Protein AF-V5GCX3-F1 (afdb_monomer_lite)

pLDDT: mean 87.67, std 12.71, range [41.47, 97.38]

Structure (mmCIF, N/CA/C/O backbone):
data_AF-V5GCX3-F1
#
_entry.id   AF-V5GCX3-F1
#
loop_
_atom_site.group_PDB
_atom_site.id
_atom_site.type_symbol
_atom_site.label_atom_id
_atom_site.label_alt_id
_atom_site.label_comp_id
_atom_site.label_asym_id
_atom_site.label_entity_id
_atom_site.label_seq_id
_atom_site.pdbx_PDB_ins_code
_atom_site.Cartn_x
_atom_site.Cartn_y
_atom_site.Cartn_z
_atom_site.occupancy
_atom_site.B_iso_or_equiv
_atom_site.auth_seq_id
_atom_site.auth_comp_id
_atom_site.auth_asym_id
_atom_site.auth_atom_id
_atom_site.pdbx_PDB_model_num
ATOM 1 N N . ARG A 1 1 ? 19.515 9.163 -30.977 1.00 60.62 1 ARG A N 1
ATOM 2 C CA . ARG A 1 1 ? 20.252 8.063 -30.294 1.00 60.62 1 ARG A CA 1
ATOM 3 C C . ARG A 1 1 ? 19.460 6.728 -30.271 1.00 60.62 1 ARG A C 1
ATOM 5 O O . ARG A 1 1 ? 19.280 6.166 -29.200 1.00 60.62 1 ARG A O 1
ATOM 12 N N . PRO A 1 2 ? 18.982 6.182 -31.405 1.00 80.19 2 PRO A N 1
ATOM 13 C CA . PRO A 1 2 ? 18.246 4.905 -31.410 1.00 80.19 2 PRO A CA 1
ATOM 14 C C . PRO A 1 2 ? 19.159 3.665 -31.355 1.00 80.19 2 PRO A C 1
ATOM 16 O O . PRO A 1 2 ? 18.799 2.669 -30.735 1.00 80.19 2 PRO A O 1
ATOM 19 N N . LEU A 1 3 ? 20.366 3.742 -31.932 1.00 84.25 3 LEU A N 1
ATOM 20 C CA . LEU A 1 3 ? 21.292 2.605 -32.019 1.00 84.25 3 LEU A CA 1
ATOM 21 C C . LEU A 1 3 ? 21.789 2.133 -30.643 1.00 84.25 3 LEU A C 1
ATOM 23 O O . LEU A 1 3 ? 21.830 0.939 -30.380 1.00 84.25 3 LEU A O 1
ATOM 27 N N . LEU A 1 4 ? 22.097 3.069 -29.739 1.00 85.81 4 LEU A N 1
ATOM 28 C CA . LEU A 1 4 ? 22.584 2.751 -28.393 1.00 85.81 4 LEU A CA 1
ATOM 29 C C . LEU A 1 4 ? 21.512 2.035 -27.554 1.00 85.81 4 LEU A C 1
ATOM 31 O O . LEU A 1 4 ? 21.812 1.052 -26.891 1.00 85.81 4 LEU A O 1
ATOM 35 N N . ARG A 1 5 ? 20.242 2.450 -27.668 1.00 83.38 5 ARG A N 1
ATOM 36 C CA . ARG A 1 5 ? 19.111 1.755 -27.035 1.00 83.38 5 ARG A CA 1
ATOM 37 C C . ARG A 1 5 ? 18.927 0.340 -27.592 1.00 83.38 5 ARG A C 1
ATOM 39 O O . ARG A 1 5 ? 18.649 -0.568 -26.822 1.00 83.38 5 ARG A O 1
ATOM 46 N N . LEU A 1 6 ? 19.096 0.148 -28.903 1.00 84.81 6 LEU A N 1
ATOM 47 C CA . LEU A 1 6 ? 18.973 -1.167 -29.539 1.00 84.81 6 LEU A CA 1
ATOM 48 C C . LEU A 1 6 ? 20.089 -2.125 -29.093 1.00 84.81 6 LEU A C 1
ATOM 50 O O . LEU A 1 6 ? 19.815 -3.277 -28.768 1.00 84.81 6 LEU A O 1
ATOM 54 N N . VAL A 1 7 ? 21.336 -1.646 -29.061 1.00 85.00 7 VAL A N 1
ATOM 55 C CA . VAL A 1 7 ? 22.497 -2.439 -28.629 1.00 85.00 7 VAL A CA 1
ATOM 56 C C . VAL A 1 7 ? 22.390 -2.782 -27.145 1.00 85.00 7 VAL A C 1
ATOM 58 O O . VAL A 1 7 ? 22.481 -3.954 -26.793 1.00 85.00 7 VAL A O 1
ATOM 61 N N . CYS A 1 8 ? 22.120 -1.796 -26.282 1.00 81.44 8 CYS A N 1
ATOM 62 C CA . CYS A 1 8 ? 21.932 -2.034 -24.850 1.00 81.44 8 CYS A CA 1
ATOM 63 C C . CYS A 1 8 ? 20.733 -2.948 -24.573 1.00 81.44 8 CYS A C 1
ATOM 65 O O . CYS A 1 8 ? 20.852 -3.832 -23.739 1.00 81.44 8 CYS A O 1
ATOM 67 N N . GLY A 1 9 ? 19.618 -2.796 -25.295 1.00 80.62 9 GLY A N 1
ATOM 68 C CA . GLY A 1 9 ? 18.449 -3.664 -25.138 1.00 80.62 9 GLY A CA 1
ATOM 69 C C . GLY A 1 9 ? 18.717 -5.119 -25.533 1.00 80.62 9 GLY A C 1
ATOM 70 O O . GLY A 1 9 ? 18.259 -6.026 -24.854 1.00 80.62 9 GLY A O 1
ATOM 71 N N . LYS A 1 10 ? 19.504 -5.368 -26.589 1.00 81.50 10 LYS A N 1
ATOM 72 C CA . LYS A 1 10 ? 19.896 -6.740 -26.965 1.00 81.50 10 LYS A CA 1
ATOM 73 C C . LYS A 1 10 ? 20.939 -7.349 -26.028 1.00 81.50 10 LYS A C 1
ATOM 75 O O . LYS A 1 10 ? 20.928 -8.558 -25.840 1.00 81.50 10 LYS A O 1
ATOM 80 N N . PHE A 1 11 ? 21.855 -6.536 -25.500 1.00 79.81 11 PHE A N 1
ATOM 81 C CA . PHE A 1 11 ? 22.965 -7.013 -24.673 1.00 79.81 11 PHE A CA 1
ATOM 82 C C . PHE A 1 11 ? 22.575 -7.209 -23.204 1.00 79.81 11 PHE A C 1
ATOM 84 O O . PHE A 1 11 ? 22.917 -8.224 -22.612 1.00 79.81 11 PHE A O 1
ATOM 91 N N . LEU A 1 12 ? 21.865 -6.240 -22.619 1.00 76.88 12 LEU A N 1
ATOM 92 C CA . LEU A 1 12 ? 21.399 -6.295 -21.230 1.00 76.88 12 LEU A CA 1
ATOM 93 C C . LEU A 1 12 ? 20.096 -7.092 -21.092 1.00 76.88 12 LEU A C 1
ATOM 95 O O . LEU A 1 12 ? 19.794 -7.564 -20.001 1.00 76.88 12 LEU A O 1
ATOM 99 N N . GLY A 1 13 ? 19.350 -7.261 -22.189 1.00 80.06 13 GLY A N 1
ATOM 100 C CA . GLY A 1 13 ? 18.060 -7.938 -22.180 1.00 80.06 13 GLY A CA 1
ATOM 101 C C . GLY A 1 13 ? 17.009 -7.161 -21.386 1.00 80.06 13 GLY A C 1
ATOM 102 O O . GLY A 1 13 ? 16.989 -5.926 -21.392 1.00 80.06 13 GLY A O 1
ATOM 103 N N . ASP A 1 14 ? 16.128 -7.902 -20.717 1.00 80.06 14 ASP A N 1
ATOM 104 C CA . ASP A 1 14 ? 15.087 -7.345 -19.857 1.00 80.06 14 ASP A CA 1
ATOM 105 C C . ASP A 1 14 ? 15.666 -6.731 -18.573 1.00 80.06 14 ASP A C 1
ATOM 107 O O . ASP A 1 14 ? 16.787 -7.017 -18.151 1.00 80.06 14 ASP A O 1
ATOM 111 N N . PHE A 1 15 ? 14.869 -5.906 -17.893 1.00 82.06 15 PHE A N 1
ATOM 112 C CA . PHE A 1 15 ? 15.255 -5.185 -16.673 1.00 82.06 15 PHE A CA 1
ATOM 113 C C . PHE A 1 15 ? 15.399 -6.079 -15.418 1.00 82.06 15 PHE A C 1
ATOM 115 O O . PHE A 1 15 ? 15.182 -5.622 -14.295 1.00 82.06 15 PHE A O 1
ATOM 122 N N . ASN A 1 16 ? 15.807 -7.339 -15.577 1.00 84.81 16 ASN A N 1
ATOM 123 C CA . ASN A 1 16 ? 15.916 -8.336 -14.507 1.00 84.81 16 ASN A CA 1
ATOM 124 C C . ASN A 1 16 ? 16.852 -7.893 -13.377 1.00 84.81 16 ASN A C 1
ATOM 126 O O . ASN A 1 16 ? 16.551 -8.117 -12.211 1.00 84.81 16 ASN A O 1
ATOM 130 N N . GLY A 1 17 ? 17.952 -7.200 -13.696 1.00 87.94 17 GLY A N 1
ATOM 131 C CA . GLY A 1 17 ? 18.867 -6.677 -12.675 1.00 87.94 17 GLY A CA 1
ATOM 132 C C . GLY A 1 17 ? 18.206 -5.657 -11.741 1.00 87.94 17 GLY A C 1
ATOM 133 O O . GLY A 1 17 ? 18.446 -5.673 -10.537 1.00 87.94 17 GLY A O 1
ATOM 134 N N . PHE A 1 18 ? 17.325 -4.806 -12.275 1.00 90.25 18 PHE A N 1
ATOM 135 C CA . PHE A 1 18 ? 16.566 -3.854 -11.465 1.00 90.25 18 PHE A CA 1
ATOM 136 C C . PHE A 1 18 ? 15.519 -4.562 -10.601 1.00 90.25 18 PHE A C 1
ATOM 138 O O . PHE A 1 18 ? 15.394 -4.254 -9.419 1.00 90.25 18 PHE A O 1
ATOM 145 N N . VAL A 1 19 ? 14.801 -5.538 -11.167 1.00 92.56 19 VAL A N 1
ATOM 146 C CA . VAL A 1 19 ? 13.816 -6.331 -10.416 1.00 92.56 19 VAL A CA 1
ATOM 147 C C . VAL A 1 19 ? 14.493 -7.090 -9.273 1.00 92.56 19 VAL A C 1
ATOM 149 O O . VAL A 1 19 ? 14.018 -7.006 -8.145 1.00 92.56 19 VAL A O 1
ATOM 152 N N . ASN A 1 20 ? 15.631 -7.744 -9.523 1.00 93.12 20 ASN A N 1
ATOM 153 C CA . ASN A 1 20 ? 16.389 -8.446 -8.485 1.00 93.12 20 ASN A CA 1
ATOM 154 C C . ASN A 1 20 ? 16.862 -7.496 -7.385 1.00 93.12 20 ASN A C 1
ATOM 156 O O . ASN A 1 20 ? 16.643 -7.776 -6.212 1.00 93.12 20 ASN A O 1
ATOM 160 N N . MET A 1 21 ? 17.428 -6.340 -7.748 1.00 95.38 21 MET A N 1
ATOM 161 C CA . MET A 1 21 ? 17.829 -5.327 -6.769 1.00 95.38 21 MET A CA 1
ATOM 162 C C . MET A 1 21 ? 16.643 -4.909 -5.885 1.00 95.38 21 MET A C 1
ATOM 164 O O . MET A 1 21 ? 16.795 -4.830 -4.666 1.00 95.38 21 MET A O 1
ATOM 168 N N . CYS A 1 22 ? 15.466 -4.681 -6.477 1.00 95.38 22 CYS A N 1
ATOM 169 C CA . CYS A 1 22 ? 14.249 -4.358 -5.736 1.00 95.38 22 CYS A CA 1
ATOM 170 C C . CYS A 1 22 ? 13.832 -5.491 -4.792 1.00 95.38 22 CYS A C 1
ATOM 172 O O . CYS A 1 22 ? 13.587 -5.225 -3.624 1.00 95.38 22 CYS A O 1
ATOM 174 N N . VAL A 1 23 ? 13.774 -6.737 -5.264 1.00 94.62 23 VAL A N 1
ATOM 175 C CA . VAL A 1 23 ? 13.372 -7.888 -4.435 1.00 94.62 23 VAL A CA 1
ATOM 176 C C . VAL A 1 23 ? 14.349 -8.124 -3.278 1.00 94.62 23 VAL A C 1
ATOM 178 O O . VAL A 1 23 ? 13.919 -8.434 -2.173 1.00 94.62 23 VAL A O 1
ATOM 181 N N . GLU A 1 24 ? 15.651 -7.951 -3.507 1.00 95.81 24 GLU A N 1
ATOM 182 C CA . GLU A 1 24 ? 16.684 -8.193 -2.493 1.00 95.81 24 GLU A CA 1
ATOM 183 C C . GLU A 1 24 ? 16.772 -7.085 -1.435 1.00 95.81 24 GLU A C 1
ATOM 185 O O . GLU A 1 24 ? 17.064 -7.367 -0.274 1.00 95.81 24 GLU A O 1
ATOM 190 N N . HIS A 1 25 ? 16.539 -5.824 -1.815 1.00 96.00 25 HIS A N 1
ATOM 191 C CA . HIS A 1 25 ? 16.819 -4.673 -0.944 1.00 96.00 25 HIS A CA 1
ATOM 192 C C . HIS A 1 25 ? 15.565 -3.928 -0.474 1.00 96.00 25 HIS A C 1
ATOM 194 O O . HIS A 1 25 ? 15.637 -3.145 0.477 1.00 96.00 25 HIS A O 1
ATOM 200 N N . ILE A 1 26 ? 14.413 -4.143 -1.110 1.00 96.50 26 ILE A N 1
ATOM 201 C CA . ILE A 1 26 ? 13.141 -3.547 -0.700 1.00 96.50 26 ILE A CA 1
ATOM 202 C C . ILE A 1 26 ? 12.347 -4.604 0.057 1.00 96.50 26 ILE A C 1
ATOM 204 O O . ILE A 1 26 ? 11.924 -5.613 -0.501 1.00 96.50 26 ILE A O 1
ATOM 208 N N . ARG A 1 27 ? 12.117 -4.343 1.347 1.00 95.38 27 ARG A N 1
ATOM 209 C CA . ARG A 1 27 ? 11.304 -5.213 2.203 1.00 95.38 27 ARG A CA 1
ATOM 210 C C . ARG A 1 27 ? 9.905 -5.401 1.622 1.00 95.38 27 ARG A C 1
ATOM 212 O O . ARG A 1 27 ? 9.293 -4.440 1.145 1.00 95.38 27 ARG A O 1
ATOM 219 N N . SER A 1 28 ? 9.389 -6.623 1.733 1.00 96.38 28 SER A N 1
ATOM 220 C CA . SER A 1 28 ? 8.028 -6.932 1.312 1.00 96.38 28 SER A CA 1
ATOM 221 C C . SER A 1 28 ? 6.999 -6.107 2.108 1.00 96.38 28 SER A C 1
ATOM 223 O O . SER A 1 28 ? 7.303 -5.595 3.195 1.00 96.38 28 SER A O 1
ATOM 225 N N . PRO A 1 29 ? 5.764 -5.955 1.594 1.00 94.94 29 PRO A N 1
ATOM 226 C CA . PRO A 1 29 ? 4.691 -5.277 2.311 1.00 94.94 29 PRO A CA 1
ATOM 227 C C . PRO A 1 29 ? 4.477 -5.813 3.726 1.00 94.94 29 PRO A C 1
ATOM 229 O O . PRO A 1 29 ? 4.284 -4.988 4.614 1.00 94.94 29 PRO A O 1
ATOM 232 N N . LEU A 1 30 ? 4.573 -7.137 3.904 1.00 96.06 30 LEU A N 1
ATOM 233 C CA . LEU A 1 30 ? 4.429 -7.844 5.176 1.00 96.06 30 LEU A CA 1
ATOM 234 C C . LEU A 1 30 ? 5.613 -7.559 6.111 1.00 96.06 30 LEU A C 1
ATOM 236 O O . LEU A 1 30 ? 5.420 -7.103 7.234 1.00 96.06 30 LEU A O 1
ATOM 240 N N . ASP A 1 31 ? 6.849 -7.702 5.626 1.00 96.56 31 ASP A N 1
ATOM 241 C CA . ASP A 1 31 ? 8.052 -7.491 6.452 1.00 96.56 31 ASP A CA 1
ATOM 242 C C . ASP A 1 31 ? 8.218 -6.032 6.907 1.00 96.56 31 ASP A C 1
ATOM 244 O O . ASP A 1 31 ? 8.830 -5.737 7.938 1.00 96.56 31 ASP A O 1
ATOM 248 N N . ASN A 1 32 ? 7.710 -5.086 6.115 1.00 96.75 32 ASN A N 1
ATOM 249 C CA . ASN A 1 32 ? 7.728 -3.662 6.441 1.00 96.75 32 ASN A CA 1
ATOM 250 C C . ASN A 1 32 ? 6.426 -3.174 7.095 1.00 96.75 32 ASN A C 1
ATOM 252 O O . ASN A 1 32 ? 6.355 -2.002 7.474 1.00 96.75 32 ASN A O 1
ATOM 256 N N . ALA A 1 33 ? 5.401 -4.026 7.214 1.00 96.56 33 ALA A N 1
ATOM 257 C CA . ALA A 1 33 ? 4.072 -3.632 7.676 1.00 96.56 33 ALA A CA 1
ATOM 258 C C . ALA A 1 33 ? 4.152 -2.973 9.050 1.00 96.56 33 ALA A C 1
ATOM 260 O O . ALA A 1 33 ? 3.757 -1.821 9.187 1.00 96.56 33 ALA A O 1
ATOM 261 N N . LYS A 1 34 ? 4.792 -3.635 10.021 1.00 96.38 34 LYS A N 1
ATOM 262 C CA . LYS A 1 34 ? 4.986 -3.099 11.373 1.00 96.38 34 LYS A CA 1
ATOM 263 C C . LYS A 1 34 ? 5.644 -1.718 11.380 1.00 96.38 34 LYS A C 1
ATOM 265 O O . LYS A 1 34 ? 5.060 -0.771 11.887 1.00 96.38 34 LYS A O 1
ATOM 270 N N . THR A 1 35 ? 6.812 -1.574 10.742 1.00 96.75 35 THR A N 1
ATOM 271 C CA . THR A 1 35 ? 7.518 -0.280 10.670 1.00 96.75 35 THR A CA 1
ATOM 272 C C . THR A 1 35 ? 6.642 0.812 10.053 1.00 96.75 35 THR A C 1
ATOM 274 O O . THR A 1 35 ? 6.696 1.966 10.473 1.00 96.75 35 THR A O 1
ATOM 277 N N . LYS A 1 36 ? 5.845 0.466 9.035 1.00 95.81 36 LYS A N 1
ATOM 278 C CA . LYS A 1 36 ? 4.964 1.422 8.368 1.00 95.81 36 LYS A CA 1
ATOM 279 C C . LYS A 1 36 ? 3.772 1.798 9.245 1.00 95.81 36 LYS A C 1
ATOM 281 O O . LYS A 1 36 ? 3.499 2.988 9.359 1.00 95.81 36 LYS A O 1
ATOM 286 N N . VAL A 1 37 ? 3.089 0.817 9.833 1.00 96.44 37 VAL A N 1
ATOM 287 C CA . VAL A 1 37 ? 1.911 1.004 10.695 1.00 96.44 37 VAL A CA 1
ATOM 288 C C . VAL A 1 37 ? 2.286 1.815 11.930 1.00 96.44 37 VAL A C 1
ATOM 290 O O . VAL A 1 37 ? 1.619 2.807 12.196 1.00 96.44 37 VAL A O 1
ATOM 293 N N . ASP A 1 38 ? 3.404 1.496 12.587 1.00 95.12 38 ASP A N 1
ATOM 294 C CA . ASP A 1 38 ? 3.920 2.241 13.748 1.00 95.12 38 ASP A CA 1
ATOM 295 C C . ASP A 1 38 ? 4.125 3.738 13.457 1.00 95.12 38 ASP A C 1
ATOM 297 O O . ASP A 1 38 ? 4.028 4.569 14.354 1.00 95.12 38 ASP A O 1
ATOM 301 N N . HIS A 1 39 ? 4.418 4.096 12.203 1.00 94.31 39 HIS A N 1
ATOM 302 C CA . HIS A 1 39 ? 4.647 5.482 11.798 1.00 94.31 39 HIS A CA 1
ATOM 303 C C . HIS A 1 39 ? 3.365 6.219 11.378 1.00 94.31 39 HIS A C 1
AT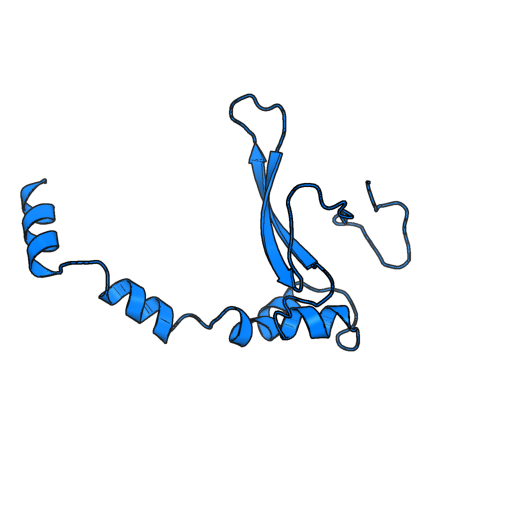OM 305 O O . HIS A 1 39 ? 3.325 7.447 11.440 1.00 94.31 39 HIS A O 1
ATOM 311 N N . ILE A 1 40 ? 2.351 5.521 10.855 1.00 91.88 40 ILE A N 1
ATOM 312 C CA . ILE A 1 40 ? 1.164 6.166 10.257 1.00 91.88 40 ILE A CA 1
ATOM 313 C C . ILE A 1 40 ? -0.101 6.029 11.102 1.00 91.88 40 ILE A C 1
ATOM 315 O O . ILE A 1 40 ? -1.035 6.802 10.913 1.00 91.88 40 ILE A O 1
ATOM 319 N N . TYR A 1 41 ? -0.166 5.035 11.986 1.00 93.19 41 TYR A N 1
ATOM 320 C CA . TYR A 1 41 ? -1.354 4.751 12.776 1.00 93.19 41 TYR A CA 1
ATOM 321 C C . TYR A 1 41 ? -1.265 5.434 14.138 1.00 93.19 41 TYR A C 1
ATOM 323 O O . TYR A 1 41 ? -0.302 5.256 14.876 1.00 93.19 41 TYR A O 1
ATOM 331 N N . THR A 1 42 ? -2.290 6.213 14.470 1.00 90.75 42 THR A N 1
ATOM 332 C CA . THR A 1 42 ? -2.366 6.994 15.714 1.00 90.75 42 THR A CA 1
ATOM 333 C C . THR A 1 42 ? -3.102 6.268 16.841 1.00 90.75 42 THR A C 1
ATOM 335 O O . THR A 1 42 ? -3.096 6.736 17.978 1.00 90.75 42 THR A O 1
ATOM 338 N N . GLY A 1 43 ? -3.752 5.139 16.545 1.00 88.88 43 GLY A N 1
ATOM 339 C CA . GLY A 1 43 ? -4.474 4.348 17.536 1.00 88.88 43 GLY A CA 1
ATOM 340 C C . GLY A 1 43 ? -3.571 3.414 18.357 1.00 88.88 43 GLY A C 1
ATOM 341 O O . GLY A 1 43 ? -2.371 3.301 18.103 1.00 88.88 43 GLY A O 1
ATOM 342 N N . PRO A 1 44 ? -4.141 2.704 19.346 1.00 92.50 44 PRO A N 1
ATOM 343 C CA . PRO A 1 44 ? -3.385 1.792 20.200 1.00 92.50 44 PRO A CA 1
ATOM 344 C C . PRO A 1 44 ? -2.810 0.601 19.424 1.00 92.50 44 PRO A C 1
ATOM 346 O O . PRO A 1 44 ? -3.517 -0.047 18.648 1.00 92.50 44 PRO A O 1
ATOM 349 N N . ASN A 1 45 ? -1.560 0.242 19.718 1.00 91.88 45 ASN A N 1
ATOM 350 C CA . ASN A 1 45 ? -0.901 -0.946 19.161 1.00 91.88 45 ASN A CA 1
ATOM 351 C C . ASN A 1 45 ? -1.413 -2.280 19.739 1.00 91.88 45 ASN A C 1
ATOM 353 O O . ASN A 1 45 ? -0.993 -3.342 19.306 1.00 91.88 45 ASN A O 1
ATOM 357 N N . THR A 1 46 ? -2.307 -2.232 20.727 1.00 91.75 46 THR A N 1
ATOM 358 C CA . THR A 1 46 ? -3.017 -3.395 21.278 1.00 91.75 46 THR A CA 1
ATOM 359 C C . THR A 1 46 ? -4.367 -3.631 20.602 1.00 91.75 46 THR A C 1
ATOM 361 O O . THR A 1 46 ? -5.106 -4.535 20.990 1.00 91.75 46 THR A O 1
ATOM 364 N N . SER A 1 47 ? -4.744 -2.777 19.646 1.00 93.56 47 SER A N 1
ATOM 365 C CA . SER A 1 47 ? -6.021 -2.891 18.951 1.00 93.56 47 SER A CA 1
ATOM 366 C C . SER A 1 47 ? -5.971 -3.976 17.879 1.00 93.56 47 SER A C 1
ATOM 368 O O . SER A 1 47 ? -4.967 -4.144 17.190 1.00 93.56 47 SER A O 1
ATOM 370 N N . LYS A 1 48 ? -7.110 -4.638 17.650 1.00 94.69 48 LYS A N 1
ATOM 371 C CA . LYS A 1 48 ? -7.251 -5.593 16.545 1.00 94.69 48 LYS A CA 1
ATOM 372 C C . LYS A 1 48 ? -6.934 -4.962 15.180 1.00 94.69 48 LYS A C 1
ATOM 374 O O . LYS A 1 48 ? -6.383 -5.625 14.317 1.00 94.69 48 LYS A O 1
ATOM 379 N N . ILE A 1 49 ? -7.242 -3.676 14.994 1.00 94.56 49 ILE A N 1
ATOM 380 C CA . ILE A 1 49 ? -6.960 -2.953 13.745 1.00 94.56 49 ILE A CA 1
ATOM 381 C C . ILE A 1 49 ? -5.448 -2.861 13.502 1.00 94.56 49 ILE A C 1
ATOM 383 O O . ILE A 1 49 ? -4.988 -3.062 12.380 1.00 94.56 49 ILE A O 1
ATOM 387 N N . TYR A 1 50 ? -4.670 -2.578 14.553 1.00 96.44 50 TYR A N 1
ATOM 388 C CA . TYR A 1 50 ? -3.213 -2.596 14.473 1.00 96.44 50 TYR A CA 1
ATOM 389 C C . TYR A 1 50 ? -2.706 -3.985 14.074 1.00 96.44 50 TYR A C 1
ATOM 391 O O . TYR A 1 50 ? -1.940 -4.090 13.116 1.00 96.44 50 TYR A O 1
ATOM 399 N N . ASP A 1 51 ? -3.189 -5.033 14.746 1.00 96.94 51 ASP A N 1
ATOM 400 C CA . ASP A 1 51 ? -2.799 -6.419 14.467 1.00 96.94 51 ASP A CA 1
ATOM 401 C C . ASP A 1 51 ? -3.128 -6.839 13.026 1.00 96.94 51 ASP A C 1
ATOM 403 O O . ASP A 1 51 ? -2.277 -7.399 12.331 1.00 96.94 51 ASP A O 1
ATOM 407 N N . ASP A 1 52 ? -4.325 -6.520 12.536 1.00 97.31 52 ASP A N 1
ATOM 408 C CA . ASP A 1 52 ? -4.748 -6.842 11.169 1.00 97.31 52 ASP A CA 1
ATOM 409 C C . ASP A 1 52 ? -3.838 -6.146 10.133 1.00 97.31 52 ASP A C 1
ATOM 411 O O . ASP A 1 52 ? -3.414 -6.766 9.153 1.00 97.31 52 ASP A O 1
ATOM 415 N N . MET A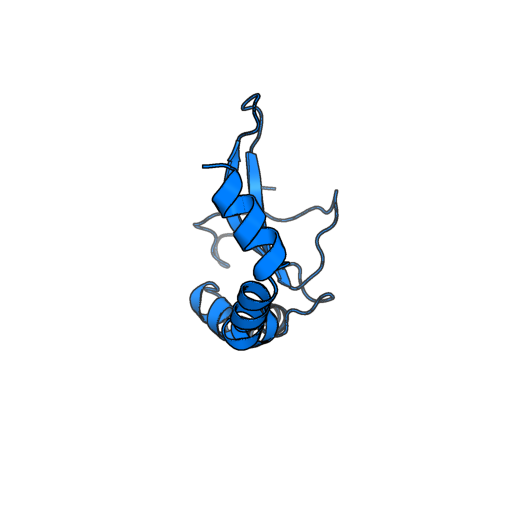 1 53 ? -3.462 -4.880 10.369 1.00 97.38 53 MET A N 1
ATOM 416 C CA . MET A 1 53 ? -2.575 -4.127 9.472 1.00 97.38 53 MET A CA 1
ATOM 417 C C . MET A 1 53 ? -1.123 -4.625 9.488 1.00 97.38 53 MET A C 1
ATOM 419 O O . MET A 1 53 ? -0.499 -4.705 8.426 1.00 97.38 53 MET A O 1
ATOM 423 N N . ILE A 1 54 ? -0.550 -4.954 10.655 1.00 97.31 54 ILE A N 1
ATOM 424 C CA . ILE A 1 54 ? 0.840 -5.453 10.718 1.00 97.31 54 ILE A CA 1
ATOM 425 C C . ILE A 1 54 ? 0.981 -6.849 10.112 1.00 97.31 54 ILE A C 1
ATOM 427 O O . ILE A 1 54 ? 2.058 -7.189 9.628 1.00 97.31 54 ILE A O 1
ATOM 431 N N . ASN A 1 55 ? -0.094 -7.638 10.116 1.00 97.19 55 ASN A N 1
ATOM 432 C CA . ASN A 1 55 ? -0.121 -8.964 9.508 1.00 97.19 55 ASN A CA 1
ATOM 433 C C . ASN A 1 55 ? -0.531 -8.929 8.028 1.00 97.19 55 ASN A C 1
ATOM 435 O O . ASN A 1 55 ? -0.488 -9.968 7.374 1.00 97.19 55 ASN A O 1
ATOM 439 N N . CYS A 1 56 ? -0.903 -7.755 7.492 1.00 96.38 56 CYS A N 1
ATOM 440 C CA . CYS A 1 56 ? -1.482 -7.613 6.152 1.00 96.38 56 CYS A CA 1
ATOM 441 C C . CYS A 1 56 ? -2.627 -8.618 5.918 1.00 96.38 56 CYS A C 1
ATOM 443 O O . CYS A 1 56 ? -2.699 -9.242 4.858 1.00 96.38 56 CYS A O 1
ATOM 445 N N . ASP A 1 57 ? -3.485 -8.803 6.928 1.00 97.00 57 ASP A N 1
ATOM 446 C CA . ASP A 1 57 ? -4.541 -9.816 6.911 1.00 97.00 57 ASP A CA 1
ATOM 447 C C . ASP A 1 57 ? -5.605 -9.462 5.866 1.00 97.00 57 ASP A C 1
ATOM 449 O O . ASP A 1 57 ? -6.233 -8.405 5.943 1.00 97.00 57 ASP A O 1
ATOM 453 N N . GLN A 1 58 ? -5.806 -10.349 4.892 1.00 96.38 58 GLN A N 1
ATOM 454 C CA . GLN A 1 58 ? -6.776 -10.177 3.813 1.00 96.38 58 GLN A CA 1
ATOM 455 C C . GLN A 1 58 ? -8.233 -10.252 4.305 1.00 96.38 58 GLN A C 1
ATOM 457 O O . GLN A 1 58 ? -9.105 -9.608 3.715 1.00 96.38 58 GLN A O 1
ATOM 462 N N . GLU A 1 59 ? -8.480 -10.991 5.389 1.00 95.94 59 GLU A N 1
ATOM 463 C CA . GLU A 1 59 ? -9.802 -11.190 6.006 1.00 95.94 59 GLU A CA 1
ATOM 464 C C . GLU A 1 59 ? -10.016 -10.276 7.229 1.00 95.94 59 GLU A C 1
ATOM 466 O O . GLU A 1 59 ? -11.067 -10.308 7.874 1.00 95.94 59 GLU A O 1
ATOM 471 N N . GLY A 1 60 ? -9.011 -9.460 7.560 1.00 94.81 60 GLY A N 1
ATOM 472 C CA . GLY A 1 60 ? -9.059 -8.489 8.646 1.00 94.81 60 GLY A CA 1
ATOM 473 C C . GLY A 1 60 ? -9.954 -7.285 8.344 1.00 94.81 60 GLY A C 1
ATOM 474 O O . GLY A 1 60 ? -10.550 -7.155 7.271 1.00 94.81 60 GLY A O 1
ATOM 475 N N . LEU A 1 61 ? -10.029 -6.352 9.298 1.00 94.75 61 LEU A N 1
ATOM 476 C CA . LEU A 1 61 ? -10.770 -5.108 9.088 1.00 94.75 61 LEU A CA 1
ATOM 477 C C . LEU A 1 61 ? -10.162 -4.314 7.921 1.00 94.75 61 LEU A C 1
ATOM 479 O O . LEU A 1 61 ? -8.950 -4.101 7.874 1.00 94.75 61 LEU A O 1
ATOM 483 N N . LEU A 1 62 ? -11.006 -3.841 7.000 1.00 95.81 62 LEU A N 1
ATOM 484 C CA . LEU A 1 62 ? -10.560 -3.057 5.852 1.00 95.81 62 LEU A CA 1
ATOM 485 C C . LEU A 1 62 ? -9.966 -1.716 6.296 1.00 95.81 62 LEU A C 1
ATOM 487 O O . LEU A 1 62 ? -10.684 -0.839 6.772 1.00 95.81 62 LEU A O 1
ATOM 491 N N . MET A 1 63 ? -8.665 -1.542 6.065 1.00 95.81 63 MET A N 1
ATOM 492 C CA . MET A 1 63 ? -7.947 -0.295 6.323 1.00 95.81 63 MET A CA 1
ATOM 493 C C . MET A 1 63 ? -7.206 0.148 5.068 1.00 95.81 63 MET A C 1
ATOM 495 O O . MET A 1 63 ? -6.369 -0.580 4.531 1.00 95.81 63 MET A O 1
ATOM 499 N N . VAL A 1 64 ? -7.480 1.370 4.612 1.00 95.44 64 VAL A N 1
ATOM 500 C CA . VAL A 1 64 ? -6.843 1.959 3.428 1.00 95.44 64 VAL A CA 1
ATOM 501 C C . VAL A 1 64 ? -6.198 3.285 3.804 1.00 95.44 64 VAL A C 1
ATOM 503 O O . VAL A 1 64 ? -6.847 4.169 4.350 1.00 95.44 64 VAL A O 1
ATOM 506 N N . HIS A 1 65 ? -4.917 3.439 3.480 1.00 94.00 65 HIS A N 1
ATOM 507 C CA . HIS A 1 65 ? -4.185 4.686 3.676 1.00 94.00 65 HIS A CA 1
ATOM 508 C C . HIS A 1 65 ? -4.109 5.473 2.362 1.00 94.00 65 HIS A C 1
ATOM 510 O O . HIS A 1 65 ? -3.339 5.123 1.457 1.00 94.00 65 HIS A O 1
ATOM 516 N N . SER A 1 66 ? -4.899 6.542 2.250 1.00 92.25 66 SER A N 1
ATOM 517 C CA . SER A 1 66 ? -4.888 7.467 1.112 1.00 92.25 66 SER A CA 1
ATOM 518 C C . SER A 1 66 ? -3.599 8.286 1.083 1.00 92.25 66 SER A C 1
ATOM 520 O O . SER A 1 66 ? -3.234 8.914 2.069 1.00 92.25 66 SER A O 1
ATOM 522 N N . SER A 1 67 ? -2.901 8.293 -0.052 1.00 89.38 67 SER A N 1
ATOM 523 C CA . SER A 1 67 ? -1.631 9.020 -0.210 1.00 89.38 67 SER A CA 1
ATOM 524 C C . SER A 1 67 ? -1.742 10.214 -1.152 1.00 89.38 67 SER A C 1
ATOM 526 O O . SER A 1 67 ? -1.003 11.184 -1.000 1.00 89.38 67 SER A O 1
ATOM 528 N N . LYS A 1 68 ? -2.623 10.148 -2.157 1.00 92.75 68 LYS A N 1
ATOM 529 C CA . LYS A 1 68 ? -2.807 11.232 -3.126 1.00 92.75 68 LYS A CA 1
ATOM 530 C C . LYS A 1 68 ? -4.187 11.180 -3.769 1.00 92.75 68 LYS A C 1
ATOM 532 O O . LYS A 1 68 ? -4.751 10.104 -3.929 1.00 92.75 68 LYS A O 1
ATOM 537 N N . MET A 1 69 ? -4.684 12.338 -4.185 1.00 92.25 69 MET A N 1
ATOM 538 C CA . MET A 1 69 ? -5.891 12.475 -4.995 1.00 92.25 69 MET A CA 1
ATOM 539 C C . MET A 1 69 ? -5.513 12.949 -6.399 1.00 92.25 69 MET A C 1
ATOM 541 O O . MET A 1 69 ? -4.699 13.864 -6.549 1.00 92.25 69 MET A O 1
ATOM 545 N N . TYR A 1 70 ? -6.089 12.320 -7.417 1.00 93.94 70 TYR A N 1
ATOM 546 C CA . TYR A 1 70 ? -5.908 12.674 -8.821 1.00 93.94 70 TYR A CA 1
ATOM 547 C C . TYR A 1 70 ? -7.238 13.158 -9.398 1.00 93.94 70 TYR A C 1
ATOM 549 O O . TYR A 1 70 ? -8.210 12.409 -9.322 1.00 93.94 70 TYR A O 1
ATOM 557 N N . PRO A 1 71 ? -7.321 14.380 -9.949 1.00 94.88 71 PRO A N 1
ATOM 558 C CA . PRO A 1 71 ? -8.528 14.813 -10.640 1.00 94.88 71 PRO A CA 1
ATOM 559 C C . PRO A 1 71 ? -8.708 13.999 -11.923 1.00 94.88 71 PRO A C 1
ATOM 561 O O . PRO A 1 71 ? -7.726 13.620 -12.570 1.00 94.88 71 PRO A O 1
ATOM 564 N N . THR A 1 72 ? -9.955 13.751 -12.304 1.00 93.56 72 THR A N 1
ATOM 565 C CA . THR A 1 72 ? -10.273 13.270 -13.650 1.00 93.56 72 THR A CA 1
ATOM 566 C C . THR A 1 72 ? -10.034 14.362 -14.694 1.00 93.56 72 THR A C 1
ATOM 568 O O . THR A 1 72 ? -9.949 15.544 -14.361 1.00 93.56 72 THR A O 1
ATOM 571 N N . GLU A 1 73 ? -9.903 13.982 -15.969 1.00 92.62 73 GLU A N 1
ATOM 572 C CA . GLU A 1 73 ? -9.636 14.934 -17.064 1.00 92.62 73 GLU A CA 1
ATOM 573 C C . GLU A 1 73 ? -10.728 16.003 -17.208 1.00 92.62 73 GLU A C 1
ATOM 575 O O . GLU A 1 73 ? -10.446 17.143 -17.569 1.00 92.62 73 GLU A O 1
ATOM 580 N N . ASP A 1 74 ? -11.969 15.638 -16.892 1.00 93.31 74 ASP A N 1
ATOM 581 C CA . ASP A 1 74 ? -13.138 16.515 -16.863 1.00 93.31 74 ASP A CA 1
ATOM 582 C C . ASP A 1 74 ? -13.310 17.266 -15.528 1.00 93.31 74 ASP A C 1
ATOM 584 O O . ASP A 1 74 ? -14.250 18.047 -15.385 1.00 93.31 74 ASP A O 1
ATOM 588 N N . CYS A 1 75 ? -12.407 17.067 -14.559 1.00 88.12 75 CYS A N 1
ATOM 589 C CA . CYS A 1 75 ? -12.400 17.714 -13.242 1.00 88.12 75 CYS A CA 1
ATOM 590 C C . CYS A 1 75 ? -13.701 17.536 -12.434 1.00 88.12 75 CYS A C 1
ATOM 592 O O . CYS A 1 75 ? -14.022 18.376 -11.592 1.00 88.12 75 CYS A O 1
ATOM 594 N N . THR A 1 76 ? -14.460 16.464 -12.675 1.00 91.25 76 THR A N 1
ATOM 595 C CA . THR A 1 76 ? -15.751 16.222 -12.011 1.00 91.25 76 THR A CA 1
ATOM 596 C C . THR A 1 76 ? -15.606 15.505 -10.674 1.00 91.25 76 THR A C 1
ATOM 598 O O . THR A 1 76 ? -16.376 15.767 -9.751 1.00 91.25 76 THR A O 1
ATOM 601 N N . PHE A 1 77 ? -14.610 14.630 -10.534 1.00 89.69 77 PHE A N 1
ATOM 602 C CA .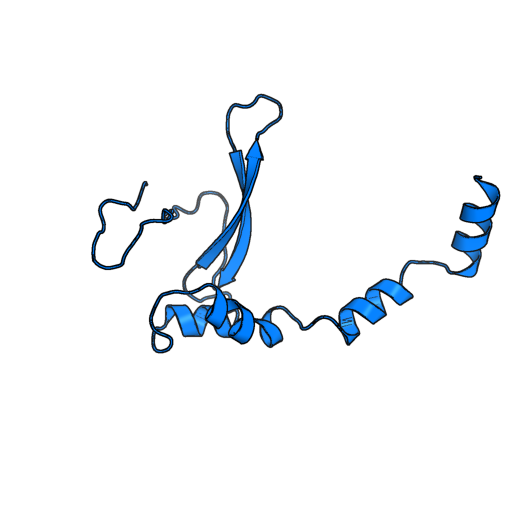 PHE A 1 77 ? -14.306 13.949 -9.279 1.00 89.69 77 PHE A CA 1
ATOM 603 C C . PHE A 1 77 ? -12.813 13.639 -9.146 1.00 89.69 77 PHE A C 1
ATOM 605 O O . PHE A 1 77 ? -12.017 13.820 -10.069 1.00 89.69 77 PHE A O 1
ATOM 612 N N . PHE A 1 78 ? -12.429 13.177 -7.958 1.00 90.44 78 PHE A N 1
ATOM 613 C CA . PHE A 1 78 ? -11.065 12.764 -7.657 1.00 90.44 78 PHE A CA 1
ATOM 614 C C . PHE A 1 78 ? -10.987 11.249 -7.495 1.00 90.44 78 PHE A C 1
ATOM 616 O O . PHE A 1 78 ? -11.811 10.635 -6.821 1.00 90.44 78 PHE A O 1
ATOM 623 N N . GLN A 1 79 ? -9.952 10.652 -8.072 1.00 92.25 79 GLN A N 1
ATOM 624 C CA . GLN A 1 79 ? -9.543 9.283 -7.801 1.00 92.25 79 GLN A CA 1
ATOM 625 C C . GLN A 1 79 ? -8.516 9.281 -6.672 1.00 92.25 79 GLN A C 1
ATOM 627 O O . GLN A 1 79 ? -7.475 9.941 -6.752 1.00 92.25 79 GLN A O 1
ATOM 632 N N . VAL A 1 80 ? -8.798 8.530 -5.613 1.00 92.25 80 VAL A N 1
ATOM 633 C CA . VAL A 1 80 ? -7.886 8.384 -4.477 1.00 92.25 80 VAL A CA 1
ATOM 634 C C . VAL A 1 80 ? -6.894 7.262 -4.771 1.00 92.25 80 VAL A C 1
ATOM 636 O O . VAL A 1 80 ? -7.272 6.109 -4.952 1.00 92.25 80 VAL A O 1
ATOM 639 N N . LEU A 1 81 ? -5.603 7.588 -4.767 1.00 94.56 81 LEU A N 1
ATOM 640 C CA . LEU A 1 81 ? -4.530 6.606 -4.695 1.00 94.56 81 LEU A CA 1
ATOM 641 C C . LEU A 1 81 ? -4.253 6.301 -3.228 1.00 94.56 81 LEU A C 1
ATOM 643 O O . LEU A 1 81 ? -3.726 7.139 -2.489 1.00 94.56 81 LEU A O 1
ATOM 647 N N . GLY A 1 82 ? -4.585 5.082 -2.824 1.00 94.25 82 GLY A N 1
ATOM 648 C CA . GLY A 1 82 ? -4.326 4.571 -1.489 1.00 94.25 82 GLY A CA 1
ATOM 649 C C . GLY A 1 82 ? -3.655 3.207 -1.516 1.00 94.25 82 GLY A C 1
ATOM 650 O O . GLY A 1 82 ? -3.624 2.521 -2.537 1.00 94.25 82 GLY A O 1
ATOM 651 N N . ARG A 1 83 ? -3.111 2.822 -0.364 1.00 95.38 83 ARG A N 1
ATOM 652 C CA . ARG A 1 83 ? -2.613 1.471 -0.105 1.00 95.38 83 ARG A CA 1
ATOM 653 C C . ARG A 1 83 ? -3.573 0.766 0.845 1.00 95.38 83 ARG A C 1
ATOM 655 O O . ARG A 1 83 ? -3.855 1.299 1.914 1.00 95.38 83 ARG A O 1
ATOM 662 N N . VAL A 1 84 ? -4.016 -0.433 0.477 1.00 96.31 84 VAL A N 1
ATOM 663 C CA . VAL A 1 84 ? -4.707 -1.342 1.399 1.00 96.31 84 VAL A CA 1
ATOM 664 C C . VAL A 1 84 ? -3.679 -1.875 2.398 1.00 96.31 84 VAL A C 1
ATOM 666 O O . VAL A 1 84 ? -2.635 -2.400 2.003 1.00 96.31 84 VAL A O 1
ATOM 669 N N . MET A 1 85 ? -3.937 -1.652 3.681 1.00 96.62 85 MET A N 1
ATOM 670 C CA . MET A 1 85 ? -3.089 -2.087 4.792 1.00 96.62 85 MET A CA 1
ATOM 671 C C . MET A 1 85 ? -3.582 -3.418 5.372 1.00 96.62 85 MET A C 1
ATOM 673 O O . MET A 1 85 ? -2.760 -4.234 5.772 1.00 96.62 85 MET A O 1
ATOM 677 N N . SER A 1 86 ? -4.898 -3.637 5.364 1.00 97.06 86 SER A N 1
ATOM 678 C CA . SER A 1 86 ? -5.584 -4.876 5.749 1.00 97.06 86 SER A CA 1
ATOM 679 C C . SER A 1 86 ? -6.968 -4.935 5.099 1.00 97.06 86 SER A C 1
ATOM 681 O O . SER A 1 86 ? -7.492 -3.905 4.660 1.00 97.06 86 SER A O 1
ATOM 683 N N . GLY A 1 87 ? -7.555 -6.128 5.054 1.00 96.88 87 GLY A N 1
ATOM 684 C CA . GLY A 1 87 ? -8.839 -6.420 4.428 1.00 96.88 87 GLY A CA 1
ATOM 685 C C . GLY A 1 87 ? -8.776 -6.450 2.900 1.00 96.88 87 GLY A C 1
ATOM 686 O O . GLY A 1 87 ? -7.721 -6.286 2.281 1.00 96.88 87 GLY A O 1
ATOM 687 N N . THR A 1 88 ? -9.944 -6.612 2.280 1.00 96.12 88 THR A N 1
ATOM 688 C CA . THR A 1 88 ? -10.103 -6.579 0.821 1.00 96.12 88 THR A CA 1
ATOM 689 C C . THR A 1 88 ? -11.129 -5.520 0.425 1.00 96.12 88 THR A C 1
ATOM 691 O O . THR A 1 88 ? -12.247 -5.504 0.934 1.00 96.12 88 THR A O 1
ATOM 694 N N . LEU A 1 89 ? -10.748 -4.615 -0.483 1.00 94.00 89 LEU A N 1
ATOM 695 C CA . LEU A 1 89 ? -11.640 -3.585 -1.019 1.00 94.00 89 LEU A CA 1
ATOM 696 C C . LEU A 1 89 ? -12.293 -4.079 -2.313 1.00 94.00 89 LEU A C 1
ATOM 698 O O . LEU A 1 89 ? -11.594 -4.484 -3.244 1.00 94.00 89 LEU A O 1
ATOM 702 N N . HIS A 1 90 ? -13.618 -3.974 -2.398 1.00 93.94 90 HIS A N 1
ATOM 703 C CA . HIS A 1 90 ? -14.379 -4.288 -3.603 1.00 93.94 90 HIS A CA 1
ATOM 704 C C . HIS A 1 90 ? -15.118 -3.055 -4.130 1.00 93.94 90 HIS A C 1
ATOM 706 O O . HIS A 1 90 ? -15.408 -2.104 -3.404 1.00 93.94 90 HIS A O 1
ATOM 712 N N . ALA A 1 91 ? -15.425 -3.065 -5.427 1.00 92.50 91 ALA A N 1
ATOM 713 C CA . ALA A 1 91 ? -16.246 -2.024 -6.027 1.00 92.50 91 ALA A CA 1
ATOM 714 C C . ALA A 1 91 ? -17.673 -2.085 -5.458 1.00 92.50 91 ALA A C 1
ATOM 716 O O . ALA A 1 91 ? -18.273 -3.158 -5.408 1.00 92.50 91 ALA A O 1
ATOM 717 N N . GLY A 1 92 ? -18.210 -0.933 -5.050 1.00 90.88 92 GLY A N 1
ATOM 718 C CA . GLY A 1 92 ? -19.540 -0.832 -4.442 1.00 90.88 92 GLY A CA 1
ATOM 719 C C . GLY A 1 92 ? -19.596 -1.191 -2.954 1.00 90.88 92 GLY A C 1
ATOM 720 O O . GLY A 1 92 ? -20.686 -1.218 -2.395 1.00 90.88 92 GLY A O 1
ATOM 721 N N . THR A 1 93 ? -18.460 -1.466 -2.305 1.00 89.69 93 THR A N 1
ATOM 722 C CA . THR A 1 93 ? -18.406 -1.571 -0.842 1.00 89.69 93 THR A CA 1
ATOM 723 C C . THR A 1 93 ? -18.613 -0.192 -0.221 1.00 89.69 93 THR A C 1
ATOM 725 O O . THR A 1 93 ? -17.857 0.732 -0.523 1.00 89.69 93 THR A O 1
ATOM 728 N N . ASP A 1 94 ? -19.594 -0.071 0.673 1.00 90.25 94 ASP A N 1
ATOM 729 C CA . ASP A 1 94 ? -19.746 1.117 1.510 1.00 90.25 94 ASP A CA 1
ATOM 730 C C . ASP A 1 94 ? -18.556 1.214 2.467 1.00 90.25 94 ASP A C 1
ATOM 732 O O . ASP A 1 94 ? -18.290 0.309 3.264 1.00 90.25 94 ASP A O 1
ATOM 736 N N . VAL A 1 95 ? -17.815 2.314 2.369 1.00 90.62 95 VAL A N 1
ATOM 737 C CA . VAL A 1 95 ? -16.617 2.568 3.169 1.00 90.62 95 VAL A CA 1
ATOM 738 C C . VAL A 1 95 ? -16.773 3.869 3.936 1.00 90.62 95 VAL A C 1
ATOM 740 O O . VAL A 1 95 ? -17.296 4.852 3.421 1.00 90.62 95 VAL A O 1
ATOM 743 N N . ARG A 1 96 ? -16.283 3.890 5.176 1.00 89.81 96 ARG A N 1
ATOM 744 C CA . ARG A 1 96 ? -16.225 5.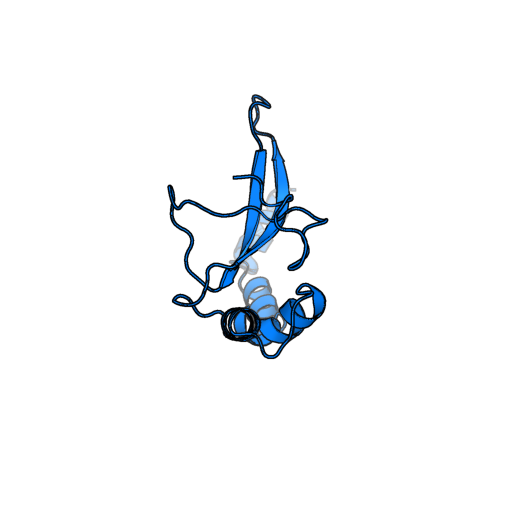114 5.975 1.00 89.81 96 ARG A CA 1
ATOM 745 C C . ARG A 1 96 ? -14.926 5.852 5.671 1.00 89.81 96 ARG A C 1
ATOM 747 O O . ARG A 1 96 ? -13.846 5.301 5.880 1.00 89.81 96 ARG A O 1
ATOM 754 N N . ILE A 1 97 ? -15.032 7.096 5.213 1.00 88.44 97 ILE A N 1
ATOM 755 C CA . ILE A 1 97 ? -13.874 7.960 4.976 1.00 88.44 97 ILE A CA 1
ATOM 756 C C . ILE A 1 97 ? -13.588 8.742 6.259 1.00 88.44 97 ILE A C 1
ATOM 758 O O . ILE A 1 97 ? -14.454 9.442 6.777 1.00 88.44 97 ILE A O 1
ATOM 762 N N . LEU A 1 98 ? -12.367 8.604 6.777 1.00 86.88 98 LEU A N 1
ATOM 763 C CA . LEU A 1 98 ? -11.912 9.304 7.977 1.00 86.88 98 LEU A CA 1
ATOM 764 C C . LEU A 1 98 ? -11.111 10.543 7.560 1.00 86.88 98 LEU A C 1
ATOM 766 O O . LEU A 1 98 ? -10.111 10.419 6.851 1.00 86.88 98 LEU A O 1
ATOM 770 N N . GLY A 1 99 ? -11.570 11.729 7.967 1.00 81.06 99 GLY A N 1
ATOM 771 C CA . GLY A 1 99 ? -10.862 12.990 7.732 1.00 81.06 99 GLY A CA 1
ATOM 772 C C . GLY A 1 99 ? -9.604 13.144 8.595 1.00 81.06 99 GLY A C 1
ATOM 773 O O . GLY A 1 99 ? -9.392 12.400 9.548 1.00 81.06 99 GLY A O 1
ATOM 774 N N . GLU A 1 100 ? -8.777 14.148 8.290 1.00 73.62 100 GLU A N 1
ATOM 775 C CA . GLU A 1 100 ? -7.505 14.400 8.997 1.00 73.62 100 GLU A CA 1
ATOM 776 C C . GLU A 1 100 ? -7.683 14.746 10.486 1.00 73.62 100 GLU A C 1
ATOM 778 O O . GLU A 1 100 ? -6.790 14.481 11.288 1.00 73.62 100 GLU A O 1
ATOM 783 N N . ASN A 1 101 ? -8.840 15.299 10.860 1.00 69.19 101 ASN A N 1
ATOM 784 C CA . ASN A 1 101 ? -9.175 15.659 12.240 1.00 69.19 101 ASN A CA 1
ATOM 785 C C . ASN A 1 101 ? -9.950 14.563 12.983 1.00 69.19 101 ASN A C 1
ATOM 787 O O . ASN A 1 101 ? -10.294 14.751 14.149 1.00 69.19 101 ASN A O 1
ATOM 791 N N . TYR A 1 102 ? -10.214 13.4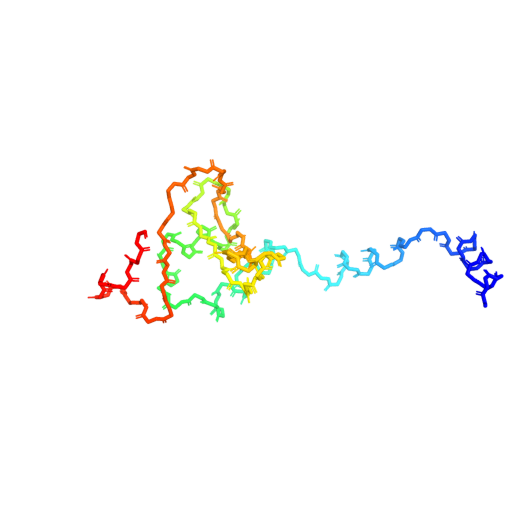19 12.341 1.00 70.25 102 TYR A N 1
ATOM 792 C CA . TYR A 1 102 ? -10.969 12.347 12.974 1.00 70.25 102 TYR A CA 1
ATOM 793 C C . TYR A 1 102 ? -10.253 11.858 14.236 1.00 70.25 102 TYR A C 1
ATOM 795 O O . TYR A 1 102 ? -9.095 11.430 14.204 1.00 70.25 102 TYR A O 1
ATOM 803 N N . THR A 1 103 ? -10.978 11.858 15.351 1.00 63.91 103 THR A N 1
ATOM 804 C CA . THR A 1 103 ? -10.548 11.218 16.592 1.00 63.91 103 THR A CA 1
ATOM 805 C C . THR A 1 103 ? -11.613 10.229 17.043 1.00 63.91 103 THR A C 1
ATOM 807 O O . THR A 1 103 ? -12.794 10.395 16.768 1.00 63.91 103 THR A O 1
ATOM 810 N N . LEU A 1 104 ? -11.215 9.198 17.792 1.00 59.44 104 LEU A N 1
ATOM 811 C CA . LEU A 1 104 ? -12.155 8.210 18.345 1.00 59.44 104 LEU A CA 1
ATOM 812 C C . LEU A 1 104 ? -13.187 8.813 19.321 1.00 59.44 104 LEU A C 1
ATOM 814 O O . LEU A 1 104 ? -14.109 8.113 19.727 1.00 59.44 104 LEU A O 1
ATOM 818 N N . GLN A 1 105 ? -13.004 10.068 19.741 1.00 54.62 105 GLN A N 1
ATOM 819 C CA . GLN A 1 105 ? -13.885 10.782 20.668 1.00 54.62 105 GLN A CA 1
ATOM 820 C C . GLN A 1 105 ? -14.875 11.705 19.951 1.00 54.62 105 GLN A C 1
ATOM 822 O O . GLN A 1 105 ? -15.818 12.161 20.591 1.00 54.62 105 GLN A O 1
ATOM 827 N N . ASP A 1 106 ? -14.680 11.950 18.653 1.00 50.91 106 ASP A N 1
ATOM 828 C CA . ASP A 1 106 ? -15.472 12.898 17.879 1.00 50.91 106 ASP A CA 1
ATOM 829 C C . ASP A 1 106 ? -15.940 12.236 16.572 1.00 50.91 106 ASP A C 1
ATOM 831 O O . ASP A 1 106 ? -15.255 12.236 15.547 1.00 50.91 106 ASP A O 1
ATOM 835 N N . GLU A 1 107 ? -17.105 11.578 16.634 1.00 50.59 107 GLU A N 1
ATOM 836 C CA . GLU A 1 107 ? -17.710 10.875 15.492 1.00 50.59 107 GLU A CA 1
ATOM 837 C C . GLU A 1 107 ? -18.237 11.829 14.397 1.00 50.59 107 GLU A C 1
ATOM 839 O O . GLU A 1 107 ? -18.594 11.355 13.314 1.00 50.59 107 GLU A O 1
ATOM 844 N N . GLU A 1 108 ? -18.251 13.150 14.627 1.00 54.41 108 GLU A N 1
ATOM 845 C CA . GLU A 1 108 ? -18.809 14.149 13.698 1.00 54.41 108 GLU A CA 1
ATOM 846 C C . GLU A 1 108 ? -18.025 14.300 12.374 1.00 54.41 108 GLU A C 1
ATOM 848 O O . GLU A 1 108 ? -18.583 14.791 11.393 1.00 54.41 108 GLU A O 1
ATOM 853 N N . ASP A 1 109 ? -16.785 13.798 12.285 1.00 54.91 109 ASP A N 1
ATOM 854 C CA . ASP A 1 109 ? -15.933 13.908 11.082 1.00 54.91 109 ASP A CA 1
ATOM 855 C C . ASP A 1 109 ? -15.965 12.680 10.148 1.00 54.91 109 ASP A C 1
ATOM 857 O O . ASP A 1 109 ? -15.220 12.599 9.162 1.00 54.91 109 ASP A O 1
ATOM 861 N N . SER A 1 110 ? -16.857 11.721 10.410 1.00 52.47 110 SER A N 1
ATOM 862 C CA . SER A 1 110 ? -17.107 10.584 9.514 1.00 52.47 110 SER A CA 1
ATOM 863 C C . SER A 1 110 ? -18.056 11.010 8.388 1.00 52.47 110 SER A C 1
ATOM 865 O O . SER A 1 110 ? -19.269 10.828 8.491 1.00 52.47 110 SER A O 1
ATOM 867 N N . ARG A 1 111 ? -17.544 11.604 7.305 1.00 50.16 111 ARG A N 1
ATOM 868 C CA . ARG A 1 111 ? -18.393 11.911 6.140 1.00 50.16 111 ARG A CA 1
ATOM 869 C C . ARG A 1 111 ? -18.699 10.619 5.375 1.00 50.16 111 ARG A C 1
ATOM 871 O O . ARG A 1 111 ? -17.780 9.952 4.901 1.00 50.16 111 ARG A O 1
ATOM 878 N N . GLY A 1 112 ? -19.988 10.268 5.359 1.00 41.47 112 GLY A N 1
ATOM 879 C CA . GLY A 1 112 ? -20.559 9.151 4.601 1.00 41.47 112 GLY A CA 1
ATOM 880 C C . GLY A 1 112 ? -20.605 9.387 3.101 1.00 41.47 112 GLY A C 1
ATOM 881 O O . GLY A 1 112 ? -20.413 10.548 2.667 1.00 41.47 112 GLY A O 1
#

Secondary structure (DSSP, 8-state):
-HHHHHHHHHHH-STHHHHHHHHHHS--TTTTHHHHHHHH--S-TTSHHHHHHHTT-TTS--EEEEEEEEE-TTSS-EEEEEEEEES---TT---PEEPTT-BTTBGGGEE-

Sequence (112 aa):
RPLLRLVCGKFLGDFNGFVNMCVEHIRSPLDNAKTKVDHIYTGPNTSKIYDDMINCDQEGLLMVHSSKMYPTEDCTFFQVLGRVMSGTLHAGTDVRILGENYTLQDEEDSRG

Radius of gyration: 20.0 Å; chains: 1; bounding box: 44×29×53 Å

InterPro domains:
  IPR009000 Translation protein, beta-barrel domain superfamily [SSF50447] (28-110)

Foldseek 3Di:
DVVVVVVCCVPVPDPVVVVVCCVVPPDDLQRCQLVVCVVPPPDDCPDQVVVQLNRQEQQGDWDKAFDDWDADPVRPDTDTDIDTSGYDDDPPDDDFDADPPDDPVDPPRGDD

Organism: Anoplophora glabr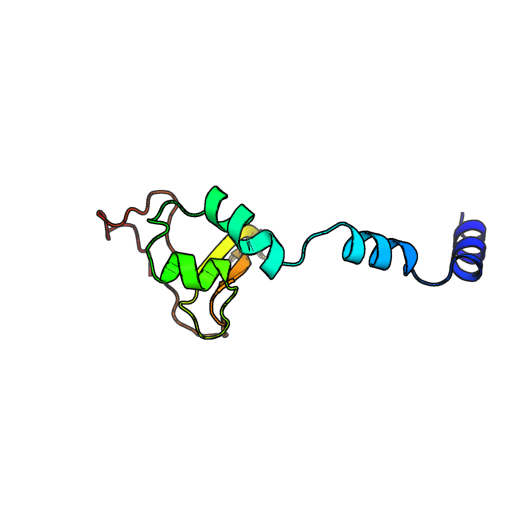ipennis (NCBI:txid217634)